Protein AF-A0A3B3Z250-F1 (afdb_monomer_lite)

Radius of gyration: 16.14 Å; chains: 1; bounding box: 38×32×45 Å

Organism: NCBI:txid48701

Structure (mmCIF, N/CA/C/O backbone):
data_AF-A0A3B3Z250-F1
#
_entry.id   AF-A0A3B3Z250-F1
#
loop_
_atom_site.group_PDB
_atom_site.id
_atom_site.type_symbol
_atom_site.label_atom_id
_atom_site.label_alt_id
_atom_site.label_comp_id
_atom_site.label_asym_id
_atom_site.label_entity_id
_atom_site.label_seq_id
_atom_site.pdbx_PDB_ins_code
_atom_site.Cartn_x
_atom_site.Cartn_y
_atom_site.Cartn_z
_atom_site.occupancy
_atom_site.B_iso_or_equiv
_atom_site.auth_seq_id
_atom_site.auth_comp_id
_atom_site.auth_asym_id
_atom_site.auth_atom_id
_atom_site.pdbx_PDB_model_num
ATOM 1 N N . SER A 1 1 ? 3.363 12.324 -22.258 1.00 31.05 1 SER A N 1
ATOM 2 C CA . SER A 1 1 ? 2.371 11.416 -21.641 1.00 31.05 1 SER A CA 1
ATOM 3 C C . SER A 1 1 ? 3.103 10.514 -20.666 1.00 31.05 1 SER A C 1
ATOM 5 O O . SER A 1 1 ? 3.494 9.406 -20.997 1.00 31.05 1 SER A O 1
ATOM 7 N N . MET A 1 2 ? 3.402 11.053 -19.489 1.00 28.44 2 MET A N 1
ATOM 8 C CA . MET A 1 2 ? 4.126 10.371 -18.422 1.00 28.44 2 MET A CA 1
ATOM 9 C C . MET A 1 2 ? 3.189 10.465 -17.230 1.00 28.44 2 MET A C 1
ATOM 11 O O . MET A 1 2 ? 2.835 11.571 -16.825 1.00 28.44 2 MET A O 1
ATOM 15 N N . LEU A 1 3 ? 2.666 9.321 -16.797 1.00 30.55 3 LEU A N 1
ATOM 16 C CA . LEU A 1 3 ? 1.721 9.215 -15.693 1.00 30.55 3 LEU A CA 1
ATOM 17 C C . LEU A 1 3 ? 2.437 9.634 -14.402 1.00 30.55 3 LEU A C 1
ATOM 19 O O . LEU A 1 3 ? 2.927 8.797 -13.649 1.00 30.55 3 LEU A O 1
ATOM 23 N N . HIS A 1 4 ? 2.487 10.942 -14.150 1.00 35.53 4 HIS A N 1
ATOM 24 C CA . HIS A 1 4 ? 2.556 11.503 -12.807 1.00 35.53 4 HIS A CA 1
ATOM 25 C C . HIS A 1 4 ? 1.267 11.073 -12.092 1.00 35.53 4 HIS A C 1
ATOM 27 O O . HIS A 1 4 ? 0.310 11.830 -11.974 1.00 35.53 4 HIS A O 1
ATOM 33 N N . VAL A 1 5 ? 1.207 9.815 -11.646 1.00 40.81 5 VAL A N 1
ATOM 34 C CA . VAL A 1 5 ? 0.396 9.505 -10.468 1.00 40.81 5 VAL A CA 1
ATOM 35 C C . VAL A 1 5 ? 1.251 9.989 -9.316 1.00 40.81 5 VAL A C 1
ATOM 37 O O . VAL A 1 5 ? 2.069 9.263 -8.758 1.00 40.81 5 VAL A O 1
ATOM 40 N N . GLU A 1 6 ? 1.148 11.284 -9.056 1.00 40.59 6 GLU A N 1
ATOM 41 C CA . GLU A 1 6 ? 1.635 11.846 -7.819 1.00 40.59 6 GLU A CA 1
ATOM 42 C C . GLU A 1 6 ? 0.800 11.210 -6.714 1.00 40.59 6 GLU A C 1
ATOM 44 O O . GLU A 1 6 ? -0.402 11.438 -6.570 1.00 40.59 6 GLU A O 1
ATOM 49 N N . CYS A 1 7 ? 1.443 10.339 -5.952 1.00 45.38 7 CYS A N 1
ATOM 50 C CA . CYS A 1 7 ? 0.920 9.850 -4.696 1.00 45.38 7 CYS A CA 1
ATOM 51 C C . CYS A 1 7 ? 1.005 11.010 -3.685 1.00 45.38 7 CYS A C 1
ATOM 53 O O . CYS A 1 7 ? 1.833 10.993 -2.777 1.00 45.38 7 CYS A O 1
ATOM 55 N N . TRP A 1 8 ? 0.198 12.062 -3.889 1.00 43.03 8 TRP A N 1
ATOM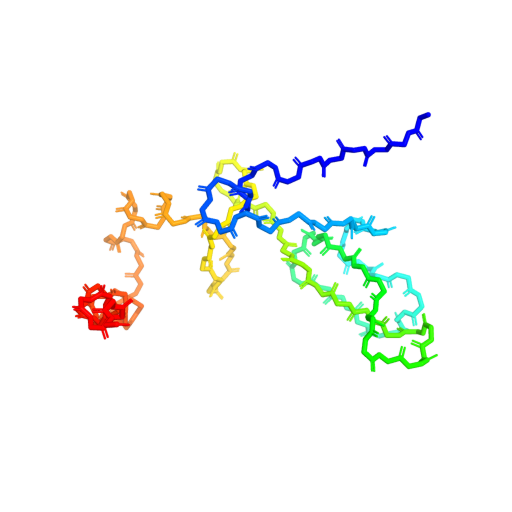 56 C CA . TRP A 1 8 ? 0.224 13.331 -3.140 1.00 43.03 8 TRP A CA 1
ATOM 57 C C . TRP A 1 8 ? 0.089 13.145 -1.617 1.00 43.03 8 TRP A C 1
ATOM 59 O O . TRP A 1 8 ? 0.411 14.049 -0.851 1.00 43.03 8 TRP A O 1
ATOM 69 N N . SER A 1 9 ? -0.371 11.982 -1.146 1.00 44.53 9 SER A N 1
ATOM 70 C CA . SER A 1 9 ? -0.608 11.750 0.281 1.00 44.53 9 SER A CA 1
ATOM 71 C C . SER A 1 9 ? 0.664 11.525 1.103 1.00 44.53 9 SER A C 1
ATOM 73 O O . SER A 1 9 ? 0.728 11.985 2.242 1.00 44.53 9 SER A O 1
ATOM 75 N N . TYR A 1 10 ? 1.705 10.877 0.555 1.00 48.09 10 TYR A N 1
ATOM 76 C CA . TYR A 1 10 ? 2.964 10.689 1.303 1.00 48.09 10 TYR A CA 1
ATOM 77 C C . TYR A 1 10 ? 3.675 12.027 1.561 1.00 48.09 10 TYR A C 1
ATOM 79 O O . TYR A 1 10 ? 4.320 12.207 2.596 1.00 48.09 10 TYR A O 1
ATOM 87 N N . GLN A 1 11 ? 3.483 13.009 0.677 1.00 48.12 11 GLN A N 1
ATOM 88 C CA . GLN A 1 11 ? 4.075 14.337 0.808 1.00 48.12 11 GLN A CA 1
ATOM 89 C C . GLN A 1 11 ? 3.530 15.113 2.017 1.00 48.12 11 GLN A C 1
ATOM 91 O O . GLN A 1 11 ? 4.301 15.775 2.705 1.00 48.12 11 GLN A O 1
ATOM 96 N N . GLN A 1 12 ? 2.235 14.997 2.327 1.00 52.66 12 GLN A N 1
ATOM 97 C CA . GLN A 1 12 ? 1.611 15.797 3.391 1.00 52.66 12 GLN A CA 1
ATOM 98 C C . GLN A 1 12 ? 1.902 15.276 4.805 1.00 52.66 12 GLN A C 1
ATOM 100 O O . GLN A 1 12 ? 1.852 16.044 5.762 1.00 52.66 12 GLN A O 1
ATOM 105 N N . LEU A 1 13 ? 2.208 13.982 4.950 1.00 60.81 13 LEU A N 1
ATOM 106 C CA . LEU A 1 13 ? 2.491 13.355 6.247 1.00 60.81 13 LEU A CA 1
ATOM 107 C C . LEU A 1 13 ? 3.988 13.270 6.567 1.00 60.81 13 LEU A C 1
ATOM 109 O O . LEU A 1 13 ? 4.357 13.426 7.728 1.00 60.81 13 LEU A O 1
ATOM 113 N N . CYS A 1 14 ? 4.848 13.009 5.575 1.00 64.94 14 CYS A N 1
ATOM 114 C CA . CYS A 1 14 ? 6.289 12.844 5.802 1.00 64.94 14 CYS A CA 1
ATOM 115 C C . CYS A 1 1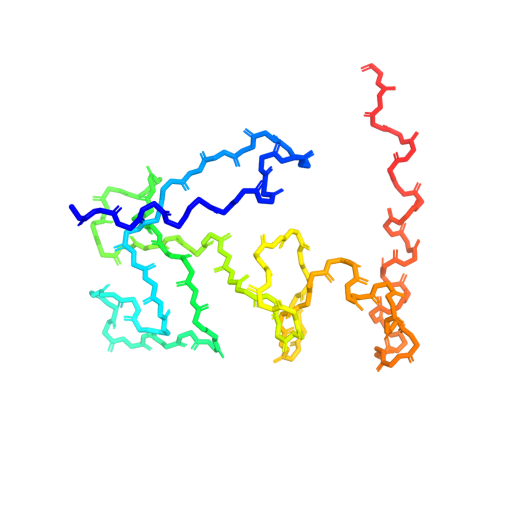4 ? 7.196 13.529 4.767 1.00 64.94 14 CYS A C 1
ATOM 117 O O . CYS A 1 14 ? 8.413 13.385 4.854 1.00 64.94 14 CYS A O 1
ATOM 119 N N . GLY A 1 15 ? 6.645 14.267 3.796 1.00 66.06 15 GLY A N 1
ATOM 120 C CA . GLY A 1 15 ? 7.431 14.967 2.772 1.00 66.06 15 GLY A CA 1
ATOM 121 C C . GLY A 1 15 ? 8.127 14.053 1.759 1.00 66.06 15 GLY A C 1
ATOM 122 O O . GLY A 1 15 ? 8.897 14.539 0.934 1.00 66.06 15 GLY A O 1
ATOM 123 N N . LEU A 1 16 ? 7.874 12.740 1.799 1.00 70.38 16 LEU A N 1
ATOM 124 C CA . LEU A 1 16 ? 8.511 11.782 0.903 1.00 70.38 16 LEU A CA 1
ATOM 125 C C . LEU A 1 16 ? 7.772 11.739 -0.438 1.00 70.38 16 LEU A C 1
ATOM 127 O O . LEU A 1 16 ? 6.605 11.352 -0.500 1.00 70.38 16 LEU A O 1
ATOM 131 N N . SER A 1 17 ? 8.476 12.075 -1.516 1.00 73.38 17 SER A N 1
ATOM 132 C CA . SER A 1 17 ? 8.033 11.830 -2.886 1.00 73.38 17 SER A CA 1
ATOM 133 C C . SER A 1 17 ? 8.996 10.863 -3.568 1.00 73.38 17 SER A C 1
ATOM 135 O O . SER A 1 17 ? 10.215 10.939 -3.421 1.00 73.38 17 SER A O 1
ATOM 137 N N . THR A 1 18 ? 8.446 9.8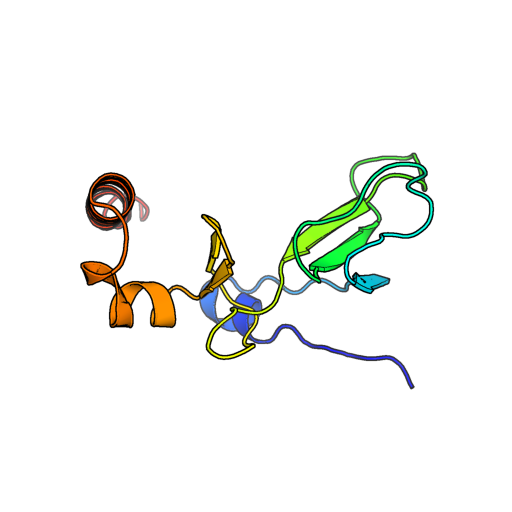96 -4.291 1.00 77.62 18 THR A N 1
ATOM 138 C CA . THR A 1 18 ? 9.239 8.956 -5.079 1.00 77.62 18 THR A CA 1
ATOM 139 C C . THR A 1 18 ? 8.442 8.516 -6.295 1.00 77.62 18 THR A C 1
ATOM 141 O O . THR A 1 18 ? 7.215 8.406 -6.242 1.00 77.62 18 THR A O 1
ATOM 144 N N . SER A 1 19 ? 9.134 8.311 -7.411 1.00 84.62 19 SER A N 1
ATOM 145 C CA . SER A 1 19 ? 8.520 7.824 -8.637 1.00 84.62 19 SER A CA 1
ATOM 146 C C . SER A 1 19 ? 8.397 6.302 -8.610 1.00 84.62 19 SER A C 1
ATOM 148 O O . SER A 1 19 ? 9.228 5.581 -8.053 1.00 84.62 19 SER A O 1
ATOM 150 N N . TYR A 1 20 ? 7.348 5.803 -9.254 1.00 87.75 20 TYR A N 1
ATOM 151 C CA . TYR A 1 20 ? 7.166 4.382 -9.519 1.00 87.75 20 TYR A CA 1
ATOM 152 C C . TYR A 1 20 ? 7.379 4.118 -11.012 1.00 87.75 20 TYR A C 1
ATOM 154 O O . TYR A 1 20 ? 7.209 5.001 -11.853 1.00 87.75 20 TYR A O 1
ATOM 162 N N . THR A 1 21 ? 7.775 2.896 -11.348 1.00 89.38 21 THR A N 1
ATOM 163 C CA . THR A 1 21 ? 8.037 2.461 -12.726 1.00 89.38 21 THR A CA 1
ATOM 164 C C . THR A 1 21 ? 6.991 1.476 -13.240 1.00 89.38 21 THR A C 1
ATOM 166 O O . THR A 1 21 ? 6.933 1.228 -14.443 1.00 89.38 21 THR A O 1
ATOM 169 N N . TYR A 1 22 ? 6.160 0.921 -12.355 1.00 90.94 22 TYR A N 1
ATOM 170 C CA . TYR A 1 22 ? 5.104 -0.027 -12.694 1.00 90.94 22 TYR A CA 1
ATOM 171 C C . TYR A 1 22 ? 3.926 0.063 -11.713 1.00 90.94 22 TYR A C 1
ATOM 173 O O . TYR A 1 22 ? 4.130 0.262 -10.515 1.00 90.94 22 TYR A O 1
ATOM 181 N N . TYR A 1 23 ? 2.706 -0.119 -12.222 1.00 92.31 23 TYR A N 1
ATOM 182 C CA . TYR A 1 23 ? 1.500 -0.315 -11.419 1.00 92.31 23 TYR A CA 1
ATOM 183 C C . TYR A 1 23 ? 0.818 -1.625 -11.818 1.00 92.31 23 TYR A C 1
ATOM 185 O O . TYR A 1 23 ? 0.575 -1.858 -13.004 1.00 92.31 23 TYR A O 1
ATOM 193 N N . GLY A 1 24 ? 0.514 -2.472 -10.835 1.00 93.00 24 GLY A N 1
ATOM 194 C CA . GLY A 1 24 ? -0.236 -3.710 -11.042 1.00 93.00 24 GLY A CA 1
ATOM 195 C C . GLY A 1 24 ? 0.177 -4.843 -10.105 1.00 93.00 24 GLY A C 1
ATOM 196 O O . GLY A 1 24 ? 0.996 -4.670 -9.204 1.00 93.00 24 GLY A O 1
ATOM 197 N N . GLN A 1 25 ? -0.407 -6.023 -10.318 1.00 93.69 25 GLN A N 1
ATOM 198 C CA . GLN A 1 25 ? -0.161 -7.215 -9.491 1.00 93.69 25 GLN A CA 1
ATOM 199 C C . GLN A 1 25 ? 1.039 -8.057 -9.940 1.00 93.69 25 GLN A C 1
ATOM 201 O O . GLN A 1 25 ? 1.498 -8.912 -9.186 1.00 93.69 25 GLN A O 1
ATOM 206 N N . LYS A 1 26 ? 1.540 -7.865 -11.166 1.00 92.62 26 LYS A N 1
ATOM 207 C CA . LYS A 1 26 ? 2.585 -8.714 -11.761 1.00 92.62 26 LYS A CA 1
ATOM 208 C C . LYS A 1 26 ? 3.784 -7.868 -12.182 1.00 92.62 26 LYS A C 1
ATOM 210 O O . LYS A 1 26 ? 3.890 -7.524 -13.361 1.00 92.62 26 LYS A O 1
ATOM 215 N N . PRO A 1 27 ? 4.668 -7.506 -11.235 1.00 88.94 27 PRO A N 1
ATOM 216 C CA . PRO A 1 27 ? 5.859 -6.735 -11.549 1.00 88.94 27 PRO A CA 1
ATOM 217 C C . PRO A 1 27 ? 6.671 -7.401 -12.670 1.00 88.94 27 PRO A C 1
ATOM 219 O O . PRO A 1 27 ? 6.848 -8.626 -12.660 1.00 88.94 27 PRO A O 1
ATOM 222 N N . PRO A 1 28 ? 7.168 -6.625 -13.646 1.00 83.25 28 PRO A N 1
ATOM 223 C CA . PRO A 1 28 ? 7.961 -7.169 -14.739 1.00 83.25 28 PRO A CA 1
ATOM 224 C C . PRO A 1 28 ? 9.217 -7.874 -14.205 1.00 83.25 28 PRO A C 1
ATOM 226 O O . PRO A 1 28 ? 9.725 -7.533 -13.141 1.00 83.25 28 PRO A O 1
ATOM 229 N N . ASN A 1 29 ? 9.728 -8.848 -14.962 1.00 76.56 29 ASN A N 1
ATOM 230 C CA . ASN A 1 29 ? 10.939 -9.628 -14.648 1.00 76.56 29 ASN A CA 1
ATOM 231 C C . ASN A 1 29 ? 10.859 -10.521 -13.397 1.00 76.56 29 ASN A C 1
ATOM 233 O O . ASN A 1 29 ? 11.865 -11.088 -12.984 1.00 76.56 29 ASN A O 1
ATOM 237 N N . THR A 1 30 ? 9.668 -10.732 -12.831 1.00 74.88 30 THR A N 1
ATOM 238 C CA . THR A 1 30 ? 9.480 -11.656 -11.705 1.00 74.88 30 THR A CA 1
ATOM 239 C C . THR A 1 30 ? 8.789 -12.923 -12.197 1.00 74.88 30 THR A C 1
ATOM 241 O O . THR A 1 30 ? 7.600 -12.943 -12.496 1.00 74.88 30 THR A O 1
ATOM 244 N N . ARG A 1 31 ? 9.550 -14.013 -12.353 1.00 73.56 31 ARG A N 1
ATOM 245 C CA . ARG A 1 31 ? 9.049 -15.234 -13.020 1.00 73.56 31 ARG A CA 1
ATOM 246 C C . ARG A 1 31 ? 7.992 -16.001 -12.214 1.00 73.56 31 ARG A C 1
ATOM 248 O O . ARG A 1 31 ? 7.362 -16.896 -12.763 1.00 73.56 31 ARG A O 1
ATOM 255 N N . ALA A 1 32 ? 7.797 -15.670 -10.936 1.00 80.69 32 ALA A N 1
ATOM 256 C CA . ALA A 1 32 ? 6.931 -16.436 -10.037 1.00 80.69 32 ALA A CA 1
ATOM 257 C C . ALA A 1 32 ? 6.222 -15.605 -8.950 1.00 80.69 32 ALA A C 1
ATOM 259 O O . ALA A 1 32 ? 5.642 -16.186 -8.036 1.00 80.69 32 ALA A O 1
ATOM 260 N N . ILE A 1 33 ? 6.265 -14.269 -9.005 1.00 87.56 33 ILE A N 1
ATOM 261 C CA . ILE A 1 33 ? 5.672 -13.425 -7.958 1.00 87.56 33 ILE A CA 1
ATOM 262 C C . ILE A 1 33 ? 4.410 -12.756 -8.495 1.00 87.56 33 ILE A C 1
ATOM 264 O O . ILE A 1 33 ? 4.431 -12.080 -9.521 1.00 87.56 33 ILE A O 1
ATOM 268 N N . VAL A 1 34 ? 3.308 -12.932 -7.770 1.00 92.00 34 VAL A N 1
ATOM 269 C CA . VAL A 1 34 ? 2.059 -12.199 -7.981 1.00 92.00 34 VAL A CA 1
ATOM 270 C C . VAL A 1 34 ? 1.697 -11.538 -6.660 1.00 92.00 34 VAL A C 1
ATOM 272 O O . VAL A 1 34 ? 1.618 -12.202 -5.627 1.00 92.00 34 VAL A O 1
ATOM 275 N N . LEU A 1 35 ? 1.528 -10.222 -6.684 1.00 92.50 35 LEU A N 1
ATOM 276 C CA . LEU A 1 35 ? 1.118 -9.445 -5.523 1.00 92.50 35 LEU A CA 1
ATOM 277 C C . LEU A 1 35 ? -0.376 -9.650 -5.267 1.00 92.50 35 LEU A C 1
ATOM 279 O O . LEU A 1 35 ? -1.163 -9.804 -6.197 1.00 92.50 35 LEU A O 1
ATOM 283 N N . LEU A 1 36 ? -0.767 -9.612 -3.994 1.00 92.25 36 LEU A N 1
ATOM 284 C CA . LEU A 1 36 ? -2.163 -9.788 -3.571 1.00 92.25 36 LEU A CA 1
ATOM 285 C C . LEU A 1 36 ? -3.064 -8.596 -3.947 1.00 92.25 36 LEU A C 1
ATOM 287 O O . LEU A 1 36 ? -4.285 -8.683 -3.842 1.00 92.25 36 LEU A O 1
ATOM 291 N N . GLU A 1 37 ? -2.463 -7.479 -4.354 1.00 92.75 37 GLU A N 1
ATOM 292 C CA . GLU A 1 37 ? -3.127 -6.229 -4.711 1.00 92.75 37 GLU A CA 1
ATOM 293 C C . GLU A 1 37 ? -2.335 -5.493 -5.800 1.00 92.75 37 GLU A C 1
ATOM 295 O O . GLU A 1 37 ? -1.149 -5.758 -6.013 1.00 92.75 37 GLU A O 1
ATOM 300 N N . GLU A 1 38 ? -2.995 -4.587 -6.523 1.00 93.19 38 GLU A N 1
ATOM 301 C CA . GLU A 1 38 ? -2.308 -3.730 -7.486 1.00 93.19 38 GLU A CA 1
ATOM 302 C C . GLU A 1 38 ? -1.429 -2.721 -6.745 1.00 93.19 38 GLU A C 1
ATOM 304 O O . GLU A 1 38 ? -1.920 -1.891 -5.980 1.00 93.19 38 GLU A O 1
ATOM 309 N N . CYS A 1 39 ? -0.119 -2.798 -6.962 1.00 92.62 39 CYS A N 1
ATOM 310 C CA . CYS A 1 39 ? 0.849 -1.994 -6.230 1.00 92.62 39 CYS A CA 1
ATOM 311 C C . CYS A 1 39 ? 1.580 -1.019 -7.143 1.00 92.62 39 CYS A C 1
ATOM 313 O O . CYS A 1 39 ? 1.872 -1.334 -8.295 1.00 92.62 39 CYS A O 1
ATOM 315 N N . PHE A 1 40 ? 1.972 0.118 -6.572 1.00 91.50 40 PHE A N 1
ATOM 316 C CA . PHE A 1 40 ? 2.998 0.994 -7.124 1.00 91.50 40 PHE A CA 1
ATOM 317 C C . PHE A 1 40 ? 4.361 0.397 -6.804 1.00 91.50 40 PHE A C 1
ATOM 319 O O . PHE A 1 40 ? 4.700 0.154 -5.641 1.00 91.50 40 PHE A O 1
ATOM 326 N N . VAL A 1 41 ? 5.136 0.142 -7.847 1.00 91.31 41 VAL A N 1
ATOM 327 C CA . VAL A 1 41 ? 6.405 -0.568 -7.772 1.00 91.31 41 VAL A CA 1
ATOM 328 C C . VAL A 1 41 ? 7.484 0.252 -8.458 1.00 91.31 41 VAL A C 1
ATOM 330 O O . VAL A 1 41 ? 7.257 0.836 -9.517 1.00 91.31 41 VAL A O 1
ATOM 333 N N . THR A 1 42 ? 8.669 0.277 -7.863 1.00 90.38 42 THR A N 1
ATOM 334 C CA . THR A 1 42 ? 9.870 0.851 -8.468 1.00 90.38 42 THR A CA 1
ATOM 335 C C . THR A 1 42 ? 10.998 -0.176 -8.509 1.00 90.38 42 THR A C 1
ATOM 337 O O . THR A 1 42 ? 10.905 -1.241 -7.895 1.00 90.38 42 THR A O 1
ATOM 340 N N . LYS A 1 43 ? 12.061 0.117 -9.260 1.00 89.12 43 LYS A N 1
ATOM 341 C CA . LYS A 1 43 ? 13.281 -0.703 -9.215 1.00 89.12 43 LYS A CA 1
ATOM 342 C C . LYS A 1 43 ? 13.924 -0.545 -7.848 1.00 89.12 43 LYS A C 1
ATOM 344 O O . LYS A 1 43 ? 13.956 0.567 -7.332 1.00 89.12 43 LYS A O 1
ATOM 349 N N . ASP A 1 44 ? 14.433 -1.632 -7.284 1.00 88.12 44 ASP A N 1
ATOM 350 C CA . ASP A 1 44 ? 15.111 -1.572 -5.992 1.00 88.12 44 ASP A CA 1
ATOM 351 C C . ASP A 1 44 ? 16.391 -0.711 -6.104 1.00 88.12 44 ASP A C 1
ATOM 353 O O . ASP A 1 44 ? 17.325 -1.120 -6.797 1.00 88.12 44 ASP A O 1
ATOM 357 N N . PRO A 1 45 ? 16.465 0.474 -5.461 1.00 85.38 45 PRO A N 1
ATOM 358 C CA . PRO A 1 45 ? 17.639 1.340 -5.553 1.00 85.38 45 PRO A CA 1
ATOM 359 C C . PRO A 1 45 ? 18.830 0.810 -4.741 1.00 85.38 45 PRO A C 1
ATOM 361 O O . PRO A 1 45 ? 19.941 1.315 -4.887 1.00 85.38 45 PRO A O 1
ATOM 364 N N . PHE A 1 46 ? 18.612 -0.192 -3.885 1.00 87.19 46 PHE A N 1
ATOM 365 C CA . PHE A 1 46 ? 19.637 -0.797 -3.039 1.00 87.19 46 PHE A CA 1
ATOM 366 C C . PHE A 1 46 ? 20.213 -2.080 -3.638 1.00 87.19 46 PHE A C 1
ATOM 368 O O . PHE A 1 46 ? 21.182 -2.623 -3.103 1.00 87.19 46 PHE A O 1
ATOM 375 N N . SER A 1 47 ? 19.651 -2.571 -4.747 1.00 85.00 47 SER A N 1
ATOM 376 C CA . SER A 1 47 ? 20.174 -3.740 -5.441 1.00 85.00 47 SER A CA 1
ATOM 377 C C . SER A 1 47 ? 20.795 -3.368 -6.789 1.00 85.00 47 SER A C 1
ATOM 379 O O . SER A 1 47 ? 20.162 -2.681 -7.587 1.00 85.00 47 SER A O 1
ATOM 381 N N . PRO A 1 48 ? 22.011 -3.856 -7.102 1.00 79.75 48 PRO A N 1
ATOM 382 C CA . PRO A 1 48 ? 22.582 -3.704 -8.442 1.00 79.75 48 PRO A CA 1
ATOM 383 C C . PRO A 1 48 ? 21.860 -4.572 -9.488 1.00 79.75 48 PRO A C 1
ATOM 385 O O . PRO A 1 48 ? 22.025 -4.361 -10.691 1.00 79.75 48 PRO A O 1
ATOM 388 N N . ASP A 1 49 ? 21.072 -5.554 -9.039 1.00 81.44 49 ASP A N 1
ATOM 389 C CA . ASP A 1 49 ? 20.285 -6.439 -9.888 1.00 81.44 49 ASP A CA 1
ATOM 390 C C . ASP A 1 49 ? 19.012 -5.739 -10.386 1.00 81.44 49 ASP A C 1
ATOM 392 O O . ASP A 1 49 ? 18.152 -5.323 -9.608 1.00 81.44 49 ASP A O 1
ATOM 396 N N . LYS A 1 50 ? 18.875 -5.646 -11.711 1.00 71.81 50 LYS A N 1
ATOM 397 C CA . LYS A 1 50 ? 17.752 -4.976 -12.382 1.00 71.81 50 LYS A CA 1
ATOM 398 C C . LYS A 1 50 ? 16.443 -5.768 -12.311 1.00 71.81 50 LYS A C 1
ATOM 400 O O . LYS A 1 50 ? 15.413 -5.231 -12.724 1.00 71.81 50 LYS A O 1
ATOM 405 N N . GLU A 1 51 ? 16.475 -7.013 -11.840 1.00 79.00 51 GLU A N 1
ATOM 406 C CA . GLU A 1 51 ? 15.292 -7.867 -11.690 1.00 79.00 51 GLU A CA 1
ATOM 407 C C . GLU A 1 51 ? 14.588 -7.684 -10.335 1.00 79.00 51 GLU A C 1
ATOM 409 O O . GLU A 1 51 ? 13.443 -8.111 -10.176 1.00 79.00 51 GLU A O 1
ATOM 414 N N . LYS A 1 52 ? 15.220 -7.005 -9.365 1.00 87.12 52 LYS A N 1
ATOM 415 C CA . LYS A 1 52 ? 14.605 -6.724 -8.062 1.00 87.12 52 LYS A CA 1
ATOM 416 C C . LYS A 1 52 ? 13.774 -5.448 -8.076 1.00 87.12 52 LYS A C 1
ATOM 418 O O . LYS A 1 52 ? 14.096 -4.450 -8.724 1.00 87.12 52 LYS A O 1
ATOM 423 N N . PHE A 1 53 ? 12.689 -5.487 -7.315 1.00 89.50 53 PHE A N 1
ATOM 424 C CA . PHE A 1 53 ? 11.725 -4.405 -7.231 1.00 89.50 53 PHE A CA 1
ATOM 425 C C . PHE A 1 53 ? 11.369 -4.102 -5.779 1.00 89.50 53 PHE A C 1
ATOM 427 O O . PHE A 1 53 ? 11.404 -4.977 -4.915 1.00 89.50 53 PHE A O 1
ATOM 434 N N . LEU A 1 54 ? 10.984 -2.853 -5.537 1.00 90.25 54 LEU A N 1
ATOM 435 C CA . LEU A 1 54 ? 10.488 -2.375 -4.258 1.00 90.25 54 LEU A CA 1
ATOM 436 C C . LEU A 1 54 ? 9.016 -1.990 -4.401 1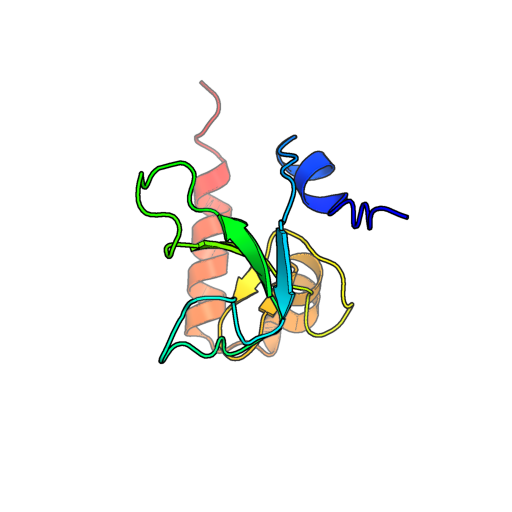.00 90.25 54 LEU A C 1
ATOM 438 O O . LEU A 1 54 ? 8.642 -1.230 -5.297 1.00 90.25 54 LEU A O 1
ATOM 442 N N . VAL A 1 55 ? 8.179 -2.506 -3.501 1.00 90.75 55 VAL A N 1
ATOM 443 C CA . VAL A 1 55 ? 6.773 -2.104 -3.393 1.00 90.75 55 VAL A CA 1
ATOM 444 C C . VAL A 1 55 ? 6.700 -0.815 -2.582 1.00 90.75 55 VAL A C 1
ATOM 446 O O . VAL A 1 55 ? 7.068 -0.799 -1.412 1.00 90.75 55 VAL A O 1
ATOM 449 N N . LEU A 1 56 ? 6.206 0.253 -3.202 1.00 88.12 56 LEU A N 1
ATOM 450 C CA . LEU A 1 56 ? 6.055 1.562 -2.565 1.00 88.12 56 LEU A CA 1
ATOM 451 C C . LEU A 1 56 ? 4.734 1.679 -1.799 1.00 88.12 56 LEU A C 1
ATOM 453 O O . LEU A 1 56 ? 4.664 2.340 -0.768 1.00 88.12 56 LEU A O 1
ATOM 457 N N . GLY A 1 57 ? 3.683 1.031 -2.301 1.00 89.38 57 GLY A N 1
ATOM 458 C CA . GLY A 1 57 ? 2.343 1.106 -1.729 1.00 89.38 57 GLY A CA 1
ATOM 459 C C . GLY A 1 57 ? 1.270 0.638 -2.710 1.00 89.38 57 GLY A C 1
ATOM 460 O O . GLY A 1 57 ? 1.572 0.065 -3.754 1.00 89.38 57 GLY A O 1
ATOM 461 N N . SER A 1 58 ? 0.007 0.863 -2.363 1.00 91.25 58 SER A N 1
ATOM 462 C CA . SER A 1 58 ? -1.185 0.586 -3.179 1.00 91.25 58 SER A CA 1
ATOM 463 C C . SER A 1 58 ? -2.326 1.478 -2.691 1.00 91.25 58 SER A C 1
ATOM 465 O O . SER A 1 58 ? -2.208 2.159 -1.665 1.00 91.25 58 SER A O 1
ATOM 467 N N . ALA A 1 59 ? -3.431 1.467 -3.427 1.00 91.38 59 ALA A N 1
ATOM 468 C CA . ALA A 1 59 ? -4.625 2.215 -3.081 1.00 91.38 59 ALA A CA 1
ATOM 469 C C . ALA A 1 59 ? -5.400 1.567 -1.919 1.00 91.38 59 ALA A C 1
ATOM 471 O O . ALA A 1 59 ? -5.487 0.345 -1.791 1.00 91.38 59 ALA A O 1
ATOM 472 N N . CYS A 1 60 ? -6.024 2.392 -1.076 1.00 92.88 60 CYS A N 1
ATOM 473 C CA . CYS A 1 60 ? -6.965 1.912 -0.073 1.00 92.88 60 CYS A CA 1
ATOM 474 C C . CYS A 1 60 ? -8.165 1.225 -0.737 1.00 92.88 60 CYS A C 1
ATOM 476 O O . CYS A 1 60 ? -8.826 1.806 -1.587 1.00 92.88 60 CYS A O 1
ATOM 478 N N . SER A 1 61 ? -8.541 0.041 -0.260 1.00 94.12 61 SER A N 1
ATOM 479 C CA . SER A 1 61 ? -9.649 -0.743 -0.816 1.00 94.12 61 SER A CA 1
ATOM 480 C C . SER A 1 61 ? -11.053 -0.154 -0.611 1.00 94.12 61 SER A C 1
ATOM 482 O O . SER A 1 61 ? -12.010 -0.726 -1.122 1.00 94.12 61 SER A O 1
ATOM 484 N N . LEU A 1 62 ? -11.201 0.937 0.154 1.00 94.56 62 LEU A N 1
ATOM 485 C CA . LEU A 1 62 ? -12.490 1.614 0.364 1.00 94.56 62 LEU A CA 1
ATOM 486 C C . LEU A 1 62 ? -12.594 2.943 -0.383 1.00 94.56 62 LEU A C 1
ATOM 488 O O . LEU A 1 62 ? -13.645 3.241 -0.938 1.00 94.56 62 LEU A O 1
ATOM 492 N N . CYS A 1 63 ? -11.530 3.750 -0.382 1.00 92.19 63 CYS A N 1
ATOM 493 C CA . CYS A 1 63 ? -11.553 5.092 -0.972 1.00 92.19 63 CYS A CA 1
ATOM 494 C C . CYS A 1 63 ? -10.607 5.274 -2.164 1.00 92.19 63 CYS A C 1
ATOM 496 O O . CYS A 1 63 ? -10.551 6.365 -2.718 1.00 92.19 63 CYS A O 1
ATOM 498 N N . ASN A 1 64 ? -9.851 4.241 -2.547 1.00 88.88 64 ASN A N 1
ATOM 499 C CA . ASN A 1 64 ? -8.858 4.248 -3.627 1.00 88.88 64 ASN A CA 1
ATOM 500 C C . ASN A 1 64 ? -7.743 5.306 -3.497 1.00 88.88 64 ASN A C 1
ATOM 502 O O . ASN A 1 64 ? -6.977 5.522 -4.431 1.00 88.88 64 ASN A O 1
ATOM 506 N N . MET A 1 65 ? -7.602 5.930 -2.324 1.00 84.81 65 MET A N 1
ATOM 507 C CA . MET A 1 65 ? -6.518 6.866 -2.034 1.00 84.81 65 MET A CA 1
ATOM 508 C C . MET A 1 65 ? -5.277 6.118 -1.559 1.00 84.81 65 MET A C 1
ATOM 510 O O . MET A 1 65 ? -5.365 5.170 -0.773 1.00 84.81 65 MET A O 1
ATOM 514 N N . CYS A 1 66 ? -4.118 6.561 -2.027 1.00 76.88 66 CYS A N 1
ATOM 515 C CA . CYS A 1 66 ? -2.828 6.001 -1.653 1.00 76.88 66 CYS A CA 1
ATOM 516 C C . CYS A 1 66 ? -2.263 6.829 -0.503 1.00 76.88 66 CYS A C 1
ATOM 518 O O . CYS A 1 66 ? -1.905 7.977 -0.725 1.00 76.88 66 CYS A O 1
ATOM 520 N N . ASP A 1 67 ? -2.233 6.273 0.705 1.00 75.94 67 ASP A N 1
ATOM 521 C CA . ASP A 1 67 ? -1.816 6.958 1.934 1.00 75.94 67 ASP A CA 1
ATOM 522 C C . ASP A 1 67 ? -1.140 5.963 2.895 1.00 75.94 67 ASP A C 1
ATOM 524 O O . ASP A 1 67 ? -1.167 4.744 2.669 1.00 75.94 67 ASP A O 1
ATOM 528 N N . CYS A 1 68 ? -0.590 6.463 4.004 1.00 82.19 68 CYS A N 1
ATOM 529 C CA . CYS A 1 68 ? -0.229 5.655 5.163 1.00 82.19 68 CYS A CA 1
ATOM 530 C C . CYS A 1 68 ? -1.378 4.696 5.501 1.00 82.19 68 CYS A C 1
ATOM 532 O O . CYS A 1 68 ? -2.536 5.093 5.675 1.00 82.19 68 CYS A O 1
ATOM 534 N N . SER A 1 69 ? -1.066 3.407 5.546 1.00 87.56 69 SER A N 1
ATOM 535 C CA . SER A 1 69 ? -2.085 2.368 5.488 1.00 87.56 69 SER A CA 1
ATOM 536 C C . SER A 1 69 ? -1.677 1.105 6.233 1.00 87.56 69 SER A C 1
ATOM 538 O O . SER A 1 69 ? -0.503 0.848 6.498 1.00 87.56 69 SER A O 1
ATOM 540 N N . LEU A 1 70 ? -2.689 0.320 6.589 1.00 90.56 70 LEU A N 1
ATOM 541 C CA . LEU A 1 70 ? -2.567 -0.988 7.216 1.00 90.56 70 LEU A CA 1
ATOM 542 C C . LEU A 1 70 ? -2.972 -2.061 6.205 1.00 90.56 70 LEU A C 1
ATOM 544 O O . LEU A 1 70 ? -4.024 -1.940 5.574 1.00 90.56 70 LEU A O 1
ATOM 548 N N . PHE A 1 71 ? -2.179 -3.126 6.099 1.00 91.00 71 PHE A N 1
ATOM 549 C CA . PHE A 1 71 ? -2.565 -4.344 5.390 1.00 91.00 71 PHE A CA 1
ATOM 550 C C . PHE A 1 71 ? -2.914 -5.454 6.390 1.00 91.00 71 PHE A C 1
ATOM 552 O O . PHE A 1 71 ? -2.166 -5.694 7.337 1.00 91.00 71 PHE A O 1
ATOM 559 N N . TYR A 1 72 ? -4.047 -6.125 6.171 1.00 86.94 72 TYR A N 1
ATOM 560 C CA . TYR A 1 72 ? -4.449 -7.335 6.900 1.00 86.94 72 TYR A CA 1
ATOM 561 C C . TYR A 1 72 ? -4.953 -8.403 5.919 1.00 86.94 72 TYR A C 1
ATOM 563 O O . TYR A 1 72 ? -4.218 -9.320 5.574 1.00 86.94 72 TYR A O 1
ATOM 571 N N . THR A 1 73 ? -6.182 -8.247 5.422 1.00 89.12 73 THR A N 1
ATOM 572 C CA . THR A 1 73 ? -6.743 -9.013 4.289 1.00 89.12 73 THR A CA 1
ATOM 573 C C . THR A 1 73 ? -6.782 -8.185 3.007 1.00 89.12 73 THR A C 1
ATOM 575 O O . THR A 1 73 ? -6.745 -8.720 1.904 1.00 89.12 73 THR A O 1
ATOM 578 N N . LYS A 1 74 ? -6.874 -6.865 3.176 1.00 91.81 74 LYS A N 1
ATOM 579 C CA . LYS A 1 74 ? -6.833 -5.809 2.168 1.00 91.81 74 LYS A CA 1
ATOM 580 C C . LYS A 1 74 ? -6.134 -4.591 2.779 1.00 91.81 74 LYS A C 1
ATOM 582 O O . LYS A 1 74 ? -5.936 -4.550 4.001 1.00 91.81 74 LYS A O 1
ATOM 587 N N . ARG A 1 75 ? -5.772 -3.605 1.955 1.00 92.62 75 ARG A N 1
ATOM 588 C CA . ARG A 1 75 ? -5.148 -2.361 2.418 1.00 92.62 75 ARG A CA 1
ATOM 589 C C . ARG A 1 75 ? -6.176 -1.279 2.714 1.00 92.62 75 ARG A C 1
ATOM 591 O O . ARG A 1 75 ? -7.037 -0.973 1.892 1.00 92.62 75 ARG A O 1
ATOM 598 N N . PHE A 1 76 ? -6.040 -0.635 3.866 1.00 92.81 76 PHE A N 1
ATOM 599 C CA . PHE A 1 76 ? -6.901 0.471 4.276 1.00 92.81 76 PHE A CA 1
ATOM 600 C C . PHE A 1 76 ? -6.054 1.661 4.721 1.00 92.81 76 PHE A C 1
ATOM 602 O O . PHE A 1 76 ? -5.148 1.490 5.537 1.00 92.81 76 PHE A O 1
ATOM 609 N N . CYS A 1 77 ? -6.334 2.863 4.204 1.00 91.38 77 CYS A N 1
ATOM 610 C CA . CYS A 1 77 ? -5.693 4.079 4.708 1.00 91.38 77 CYS A CA 1
ATOM 611 C C . CYS A 1 77 ? -6.068 4.302 6.177 1.00 91.38 77 CYS A C 1
ATOM 613 O O . CYS A 1 77 ? -7.128 3.860 6.634 1.00 91.38 77 CYS A O 1
ATOM 615 N N . MET A 1 78 ? -5.227 5.014 6.926 1.00 88.69 78 MET A N 1
ATOM 616 C CA . MET A 1 78 ? -5.460 5.217 8.359 1.00 88.69 78 MET A CA 1
ATOM 617 C C . MET A 1 78 ? -6.790 5.923 8.663 1.00 88.69 78 MET A C 1
ATOM 619 O O . MET A 1 78 ? -7.398 5.654 9.699 1.00 88.69 78 MET A O 1
ATOM 623 N N . GLN A 1 79 ? -7.293 6.773 7.762 1.00 90.62 79 GLN A N 1
ATOM 624 C CA . GLN A 1 79 ? -8.628 7.372 7.893 1.00 90.62 79 GLN A CA 1
ATOM 625 C C . GLN A 1 79 ? -9.731 6.304 7.874 1.00 90.62 79 GLN A C 1
ATOM 627 O O . GLN A 1 79 ? -10.581 6.271 8.764 1.00 90.62 79 GLN A O 1
ATOM 632 N N . CYS A 1 80 ? -9.680 5.387 6.904 1.00 93.31 80 CYS A N 1
ATOM 633 C CA . CYS A 1 80 ? -10.622 4.276 6.797 1.00 93.31 80 CYS A CA 1
ATOM 634 C C . CYS A 1 80 ? -10.501 3.304 7.977 1.00 93.31 80 CYS A C 1
ATOM 636 O O . CYS A 1 80 ? -11.518 2.866 8.508 1.00 93.31 80 CYS A O 1
ATOM 638 N N . VAL A 1 81 ? -9.277 3.014 8.432 1.00 93.06 81 VAL A N 1
ATOM 639 C CA . VAL A 1 81 ? -9.047 2.179 9.622 1.00 93.06 81 VAL A CA 1
ATOM 640 C C . VAL A 1 81 ? -9.708 2.792 10.854 1.00 93.06 81 VAL A C 1
ATOM 642 O O . VAL A 1 81 ? -10.416 2.095 11.567 1.00 93.06 81 VAL A O 1
ATOM 645 N N . ASN A 1 82 ? -9.519 4.092 11.101 1.00 92.12 82 ASN A N 1
ATOM 646 C CA . ASN A 1 82 ? -10.116 4.754 12.263 1.00 92.12 82 ASN A CA 1
ATOM 647 C C . ASN A 1 82 ? -11.651 4.811 12.182 1.00 92.12 82 ASN A C 1
ATOM 649 O O . ASN A 1 82 ? -12.309 4.645 13.205 1.00 92.12 82 ASN A O 1
ATOM 653 N N . LYS A 1 83 ? -12.217 5.020 10.986 1.00 95.88 83 LYS A N 1
ATOM 654 C CA . LYS A 1 83 ? -13.673 5.086 10.773 1.00 95.88 83 LYS A CA 1
ATOM 655 C C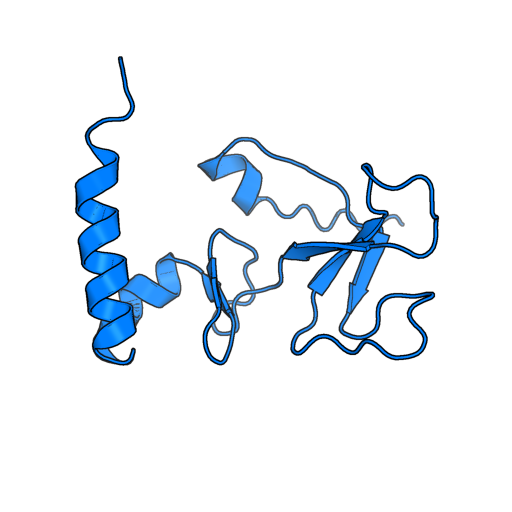 . LYS A 1 83 ? -14.374 3.742 10.988 1.00 95.88 83 LYS A C 1
ATOM 657 O O . LYS A 1 83 ? -15.520 3.728 11.418 1.00 95.88 83 LYS A O 1
ATOM 662 N N . HIS A 1 84 ? -13.693 2.641 10.681 1.00 95.31 84 HIS A N 1
ATOM 663 C CA . HIS A 1 84 ? -14.239 1.281 10.738 1.00 95.31 84 HIS A CA 1
ATOM 664 C C . HIS A 1 84 ? -13.515 0.409 11.774 1.00 95.31 84 HIS A C 1
ATOM 666 O O . HIS A 1 84 ? -13.452 -0.811 11.626 1.00 95.31 84 HIS A O 1
ATOM 672 N N . LEU A 1 85 ? -12.913 1.026 12.798 1.00 93.75 85 LEU A N 1
ATOM 673 C CA . LEU A 1 85 ? -12.003 0.355 13.730 1.00 93.75 85 LEU A CA 1
ATOM 674 C C . LEU A 1 85 ? -12.675 -0.813 14.456 1.00 93.75 85 LEU A C 1
ATOM 676 O O . LEU A 1 85 ? -12.039 -1.832 14.706 1.00 93.75 85 LEU A O 1
ATOM 680 N N . ASP A 1 86 ? -13.957 -0.678 14.772 1.00 94.81 86 ASP A N 1
ATOM 681 C CA . ASP A 1 86 ? -14.798 -1.679 15.423 1.00 94.81 86 ASP A CA 1
ATOM 682 C C . ASP A 1 86 ? -14.974 -2.960 14.593 1.00 94.81 86 ASP A C 1
ATOM 684 O O . ASP A 1 86 ? -15.135 -4.030 15.176 1.00 94.81 86 ASP A O 1
ATOM 688 N N . GLN A 1 87 ? -14.839 -2.888 13.267 1.00 94.44 87 GLN A N 1
ATOM 689 C CA . GLN A 1 87 ? -14.959 -4.040 12.365 1.00 94.44 87 GLN A CA 1
ATOM 690 C C . GLN A 1 87 ? -13.669 -4.868 12.279 1.00 94.44 87 GLN A C 1
ATOM 692 O O . GLN A 1 87 ? -13.685 -5.997 11.788 1.00 94.44 87 GLN A O 1
ATOM 697 N N . PHE A 1 88 ? -12.541 -4.335 12.761 1.00 92.94 88 PHE A N 1
ATOM 698 C CA . PHE A 1 88 ? -11.280 -5.069 12.779 1.00 92.94 88 PHE A CA 1
ATOM 699 C C . PHE A 1 88 ? -11.226 -6.079 13.937 1.00 92.94 88 PHE A C 1
ATOM 701 O O . PHE A 1 88 ? -11.753 -5.814 15.026 1.00 92.94 88 PHE A O 1
ATOM 708 N N . PRO A 1 89 ? -10.523 -7.216 13.758 1.00 94.62 89 PRO A N 1
ATOM 709 C CA . PRO A 1 89 ? -10.289 -8.174 14.832 1.00 94.62 89 PRO A CA 1
ATOM 710 C C . PRO A 1 89 ? -9.662 -7.519 16.066 1.00 94.62 89 PRO A C 1
ATOM 712 O O . PRO A 1 89 ? -8.826 -6.618 15.953 1.00 94.62 89 PRO A O 1
ATOM 715 N N . HIS A 1 90 ? -10.007 -8.020 17.255 1.00 94.00 90 HIS A N 1
ATOM 716 C CA . HIS A 1 90 ? -9.540 -7.463 18.530 1.00 94.00 90 HIS A CA 1
ATOM 717 C C . HIS A 1 90 ? -8.013 -7.289 18.593 1.00 94.00 90 HIS A C 1
ATOM 719 O O . HIS A 1 90 ? -7.536 -6.263 19.070 1.00 94.00 90 HIS A O 1
ATOM 725 N N . GLN A 1 91 ? -7.253 -8.248 18.058 1.00 92.06 91 GLN A N 1
ATOM 726 C CA . GLN A 1 91 ? -5.791 -8.194 18.018 1.00 92.06 91 GLN A CA 1
ATOM 727 C C . GLN A 1 91 ? -5.265 -6.960 17.264 1.00 92.06 91 GLN A C 1
ATOM 729 O O . GLN A 1 91 ? -4.373 -6.277 17.758 1.00 92.06 91 GLN A O 1
ATOM 734 N N . ILE A 1 92 ? -5.855 -6.625 16.113 1.00 90.88 92 ILE A N 1
ATOM 735 C CA . ILE A 1 92 ? -5.473 -5.442 15.329 1.00 90.88 92 ILE A CA 1
ATOM 736 C C . ILE A 1 92 ? -5.825 -4.159 16.088 1.00 90.88 92 ILE A C 1
ATOM 738 O O . ILE A 1 92 ? -5.008 -3.242 16.173 1.00 90.88 92 ILE A O 1
ATOM 742 N N . ARG A 1 93 ? -7.017 -4.105 16.696 1.00 93.31 93 ARG A N 1
ATOM 743 C CA . ARG A 1 93 ? -7.449 -2.951 17.501 1.00 93.31 93 ARG A CA 1
ATOM 744 C C . ARG A 1 93 ? -6.502 -2.697 18.678 1.00 93.31 93 ARG A C 1
ATOM 746 O O . ARG A 1 93 ? -6.139 -1.549 18.926 1.00 93.31 93 ARG A O 1
ATOM 753 N N . ALA A 1 94 ? -6.064 -3.756 19.360 1.00 91.06 94 ALA A N 1
ATOM 754 C CA . ALA A 1 94 ? -5.124 -3.667 20.475 1.00 91.06 94 ALA A CA 1
ATOM 755 C C . ALA A 1 94 ? -3.748 -3.131 20.041 1.00 91.06 94 ALA A C 1
ATOM 757 O O . ALA A 1 94 ? -3.203 -2.240 20.693 1.00 91.06 94 ALA A O 1
ATOM 758 N N . GLU A 1 95 ? -3.203 -3.608 18.920 1.00 88.44 95 GLU A N 1
ATOM 759 C CA . GLU A 1 95 ? -1.917 -3.127 18.391 1.00 88.44 95 GLU A CA 1
ATOM 760 C C . GLU A 1 95 ? -1.973 -1.651 17.968 1.00 88.44 95 GLU A C 1
ATOM 762 O O . GLU A 1 95 ? -1.069 -0.868 18.274 1.00 88.44 95 GLU A O 1
ATOM 767 N N . LEU A 1 96 ? -3.068 -1.229 17.330 1.00 87.88 96 LEU A N 1
ATOM 768 C CA . LEU A 1 96 ? -3.277 0.174 16.968 1.00 87.88 96 LEU A CA 1
ATOM 769 C C . LEU A 1 96 ? -3.415 1.080 18.202 1.00 87.88 96 LEU A C 1
ATOM 771 O O . LEU A 1 96 ? -2.938 2.216 18.184 1.00 87.88 96 LEU A O 1
ATOM 775 N N . ALA A 1 97 ? -4.024 0.586 19.284 1.00 87.50 97 ALA A N 1
ATOM 776 C CA . ALA A 1 97 ? -4.141 1.323 20.541 1.00 87.50 97 ALA A CA 1
ATOM 777 C C . ALA A 1 97 ? -2.779 1.534 21.226 1.00 87.50 97 ALA A C 1
ATOM 779 O O . ALA A 1 97 ? -2.503 2.639 21.692 1.00 87.50 97 ALA A O 1
ATOM 780 N N . LYS A 1 98 ? -1.899 0.522 21.222 1.00 82.50 98 LYS A N 1
ATOM 781 C CA . LYS A 1 98 ? -0.527 0.640 21.751 1.00 82.50 98 LYS A CA 1
ATOM 782 C C . LYS A 1 98 ? 0.287 1.689 20.992 1.00 82.50 98 LYS A C 1
ATOM 784 O O . LYS A 1 98 ? 0.937 2.531 21.606 1.00 82.50 98 LYS A O 1
ATOM 789 N N . LYS A 1 99 ? 0.206 1.703 19.655 1.00 70.88 99 LYS A N 1
ATOM 790 C CA . LYS A 1 99 ? 0.955 2.666 18.825 1.00 70.88 99 LYS A CA 1
ATOM 791 C C . LYS A 1 99 ? 0.583 4.128 19.089 1.00 70.88 99 LYS A C 1
ATOM 793 O O . LYS A 1 99 ? 1.464 4.981 19.024 1.00 70.88 99 LYS A O 1
ATOM 798 N N . LYS A 1 100 ? -0.675 4.429 19.445 1.00 62.72 100 LYS A N 1
ATOM 799 C CA . LYS A 1 100 ? -1.099 5.792 19.833 1.00 62.72 100 LYS A CA 1
ATOM 800 C C . LYS A 1 100 ? -0.393 6.312 21.093 1.00 62.72 100 LYS A C 1
ATOM 802 O O . LYS A 1 1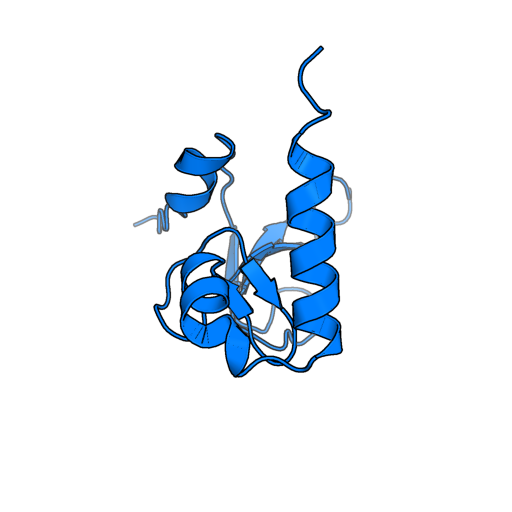00 ? -0.372 7.518 21.315 1.00 62.72 100 LYS A O 1
ATOM 807 N N . GLN A 1 101 ? 0.169 5.429 21.919 1.00 49.62 101 GLN A N 1
ATOM 808 C CA . GLN A 1 101 ? 0.847 5.803 23.162 1.00 49.62 101 GLN A CA 1
ATOM 809 C C . GLN A 1 101 ? 2.342 6.091 22.950 1.00 49.62 101 GLN A C 1
ATOM 811 O O . GLN A 1 101 ? 2.903 6.924 23.656 1.00 49.62 101 GLN A O 1
ATOM 816 N N . SER A 1 102 ? 2.978 5.485 21.941 1.00 51.44 102 SER A N 1
ATOM 817 C CA . SER A 1 102 ? 4.415 5.657 21.668 1.00 51.44 102 SER A CA 1
ATOM 818 C C . SER A 1 102 ? 4.776 6.926 20.884 1.00 51.44 102 SER A C 1
ATOM 820 O O . SER A 1 102 ? 5.942 7.305 20.853 1.00 51.44 102 SER A O 1
ATOM 822 N N . SER A 1 103 ? 3.813 7.631 20.283 1.00 50.03 103 SER A N 1
ATOM 823 C CA . SER A 1 103 ? 4.076 8.863 19.518 1.00 50.03 103 SER A CA 1
ATOM 824 C C . SER A 1 103 ? 4.282 10.122 20.381 1.00 50.03 103 SER A C 1
ATOM 826 O O . SER A 1 103 ? 4.369 11.217 19.836 1.00 50.03 103 SER A O 1
ATOM 828 N N . LYS A 1 104 ? 4.356 9.997 21.717 1.00 42.12 104 LYS A N 1
ATOM 829 C CA . LYS A 1 104 ? 4.625 11.111 22.653 1.00 42.12 104 LYS A CA 1
ATOM 830 C C . LYS A 1 104 ? 6.090 11.246 23.099 1.00 42.12 104 LYS A C 1
ATOM 832 O O . LYS A 1 104 ? 6.382 12.153 23.867 1.00 42.12 104 LYS A O 1
ATOM 837 N N . SER A 1 105 ? 7.007 10.402 22.621 1.00 40.69 105 SER A N 1
ATOM 838 C CA . SER A 1 105 ? 8.408 10.392 23.094 1.00 40.69 105 SER A CA 1
ATOM 839 C C . SER A 1 105 ? 9.456 10.622 21.999 1.00 40.69 105 SER A C 1
ATOM 841 O O . SER A 1 105 ? 10.617 10.282 22.184 1.00 40.69 105 SER A O 1
ATOM 843 N N . GLY A 1 106 ? 9.063 11.198 20.862 1.00 43.72 106 GLY A N 1
ATOM 844 C CA . GLY A 1 106 ? 9.949 11.447 19.719 1.00 43.72 106 GLY A CA 1
ATOM 845 C C . GLY A 1 106 ? 10.080 12.921 19.343 1.00 43.72 106 GLY A C 1
ATOM 846 O O . GLY A 1 106 ? 10.005 13.235 18.165 1.00 43.72 106 GLY A O 1
ATOM 847 N N . VAL A 1 107 ? 10.207 13.820 20.320 1.00 41.09 107 VAL A N 1
ATOM 848 C CA . VAL A 1 107 ? 10.792 15.156 20.124 1.00 41.09 107 VAL A CA 1
ATOM 849 C C . VAL A 1 107 ? 11.682 15.403 21.333 1.00 41.09 107 VAL A C 1
ATOM 851 O O . VAL A 1 107 ? 11.181 15.641 22.431 1.00 41.09 107 VAL A O 1
ATOM 854 N N . SER A 1 108 ? 12.989 15.283 21.123 1.00 35.00 108 SER A N 1
ATOM 855 C CA . SER A 1 108 ? 14.018 15.868 21.972 1.00 35.00 108 SER A CA 1
ATOM 856 C C . SER A 1 108 ? 15.083 16.468 21.075 1.00 35.00 108 SER A C 1
ATOM 858 O O . SER A 1 108 ? 15.326 15.873 20.000 1.00 35.00 108 SER A O 1
#

Secondary structure (DSSP, 8-state):
-------HHHHHHH------SEEESS-TT-SS---SS-EEEEE-TT-S-TT-EEEEEE--TTT----SEEESSSEEEHHHHHHTGGGS-HHHHHHHHHHHHHTTS---

pLDDT: mean 78.66, std 19.09, range [28.44, 95.88]

Sequence (108 aa):
SMLHVECWSYQQLCGLSTSYTYYGQKPPNTRAIVLLEECFVTKDPFSPDKEKFLVLGSACSLCNMCDCSLFYTKRFCMQCVNKHLDQFPHQIRAELAKKKQSSKSGVS

Foldseek 3Di:
DDPPPFLVACCVPPNDTDAADDWQQDDPLDPDGGHPTTFRKHQDPPDPDRSDIDTPFFAAPPPRRTYCWDDDPGTHHPVRCVVCVVVDPPVVNVVVVVVVVPVPPPDD

InterPro domains:
  IPR018785 Cysteine-rich DPF motif domain [PF10170] (12-96)
  IPR018785 Cysteine-rich DPF motif domain [PR01995] (30-48)
  IPR018785 Cysteine-rich DPF motif domain [PR01995] (53-74)
  IPR042426 Cysteine-rich DPF motif domain-containing protein 1 [PTHR31849] (12-105)